Protein AF-A0A914FS09-F1 (afdb_monomer_lite)

Secondary structure (DSSP, 8-state):
-EE-TT--BEEEES-TTTEEEEESS--TTS-BSEEEEEE----SS-EEEEEEEEETTTTEEEEEEEEE----EEEEE-S-S---BTSPPEEEEEEEE-SS-PBPS--TT--EEEEEEESS-TTSEEEE-GGGSSS---HHHHHHHHTT---SEEEEEE-SSS-EEEEEEE--

Radius of gyration: 19.74 Å; chains: 1; bounding box: 45×34×55 Å

Structure (mmCIF, N/CA/C/O backbone):
data_AF-A0A914FS09-F1
#
_entry.id   AF-A0A914FS09-F1
#
loop_
_atom_site.group_PDB
_atom_site.id
_atom_site.type_symbol
_atom_site.label_atom_id
_atom_site.label_alt_id
_atom_site.label_comp_id
_atom_site.label_asym_id
_atom_site.label_entity_id
_atom_site.label_seq_id
_atom_site.pdbx_PDB_ins_code
_atom_site.Cartn_x
_atom_site.Cartn_y
_atom_site.Cartn_z
_atom_site.occupancy
_atom_site.B_iso_or_equiv
_atom_site.auth_seq_id
_atom_site.auth_comp_id
_atom_site.auth_asym_id
_atom_site.auth_atom_id
_atom_site.pdbx_PDB_model_num
ATOM 1 N N . MET A 1 1 ? 4.014 -2.882 -6.057 1.00 87.38 1 MET A N 1
ATOM 2 C CA . MET A 1 1 ? 5.140 -3.735 -6.500 1.00 87.38 1 MET A CA 1
ATOM 3 C C . MET A 1 1 ? 4.686 -4.512 -7.721 1.00 87.38 1 MET A C 1
ATOM 5 O O . MET A 1 1 ? 3.536 -4.931 -7.738 1.00 87.38 1 MET A O 1
ATOM 9 N N . LEU A 1 2 ? 5.553 -4.669 -8.716 1.00 91.38 2 LEU A N 1
ATOM 10 C CA . LEU A 1 2 ? 5.336 -5.508 -9.892 1.00 91.38 2 LEU A CA 1
ATOM 11 C C . LEU A 1 2 ? 6.311 -6.689 -9.846 1.00 91.38 2 LEU A C 1
ATOM 13 O O . LEU A 1 2 ? 7.433 -6.539 -9.362 1.00 91.38 2 LEU A O 1
ATOM 17 N N . GLU A 1 3 ? 5.874 -7.848 -10.329 1.00 93.25 3 GLU A N 1
ATOM 18 C CA . GLU A 1 3 ? 6.655 -9.086 -10.340 1.00 93.25 3 GLU A CA 1
ATOM 19 C C . GLU A 1 3 ? 6.365 -9.875 -11.617 1.00 93.25 3 GLU A C 1
ATOM 21 O O . GLU A 1 3 ? 5.206 -10.024 -12.012 1.00 93.25 3 GLU A O 1
ATOM 26 N N . VAL A 1 4 ? 7.418 -10.393 -12.245 1.00 91.88 4 VAL A N 1
ATOM 27 C CA . VAL A 1 4 ? 7.345 -11.286 -13.401 1.00 91.88 4 VAL A CA 1
ATOM 28 C C . VAL A 1 4 ? 8.101 -12.565 -13.067 1.00 91.88 4 VAL A C 1
ATOM 30 O O . VAL A 1 4 ? 9.292 -12.537 -12.777 1.00 91.88 4 VAL A O 1
ATOM 33 N N . LYS A 1 5 ? 7.421 -13.713 -13.115 1.00 87.25 5 LYS A N 1
ATOM 34 C CA . LYS A 1 5 ? 8.040 -14.993 -12.748 1.00 87.25 5 LYS A CA 1
ATOM 35 C C . LYS A 1 5 ? 9.083 -15.426 -13.780 1.00 87.25 5 LYS A C 1
ATOM 37 O O . LYS A 1 5 ? 8.762 -15.564 -14.957 1.00 87.25 5 LYS A O 1
ATOM 42 N N . GLY A 1 6 ? 10.288 -15.749 -13.308 1.00 74.31 6 GLY A N 1
ATOM 43 C CA . GLY A 1 6 ? 11.261 -16.547 -14.061 1.00 74.31 6 GLY A CA 1
ATOM 44 C C . GLY A 1 6 ? 12.027 -15.807 -15.159 1.00 74.31 6 GLY A C 1
ATOM 45 O O . GLY A 1 6 ? 12.362 -16.423 -16.168 1.00 74.31 6 GLY A O 1
ATOM 46 N N . GLY A 1 7 ? 12.329 -14.517 -14.987 1.00 81.50 7 GLY A N 1
ATOM 47 C CA . GLY A 1 7 ? 13.134 -13.784 -15.963 1.00 81.50 7 GLY A CA 1
ATOM 48 C C . GLY A 1 7 ? 13.838 -12.550 -15.408 1.00 81.50 7 GLY A C 1
ATOM 49 O O . GLY A 1 7 ? 13.538 -12.064 -14.325 1.00 81.50 7 GLY A O 1
ATOM 50 N N . CYS A 1 8 ? 14.784 -12.053 -16.193 1.00 90.62 8 CYS A N 1
ATOM 51 C CA . CYS A 1 8 ? 15.569 -10.851 -15.946 1.00 90.62 8 CYS A CA 1
ATOM 52 C C . CYS A 1 8 ? 14.999 -9.735 -16.830 1.00 90.62 8 CYS A C 1
ATOM 54 O O . CYS A 1 8 ? 15.068 -9.831 -18.057 1.00 90.62 8 CYS A O 1
ATOM 56 N N . PHE A 1 9 ? 14.377 -8.723 -16.218 1.00 95.44 9 PHE A N 1
ATOM 57 C CA . PHE A 1 9 ? 13.710 -7.638 -16.940 1.00 95.44 9 PHE A CA 1
ATOM 58 C C . PHE A 1 9 ? 14.304 -6.277 -16.590 1.00 95.44 9 PHE A C 1
ATOM 60 O O . PHE A 1 9 ? 14.562 -5.965 -15.425 1.00 95.44 9 PHE A O 1
ATOM 67 N N . THR A 1 10 ? 14.485 -5.441 -17.607 1.00 95.62 10 THR A N 1
ATOM 68 C CA . THR A 1 10 ? 14.718 -4.008 -17.441 1.00 95.62 10 THR A CA 1
ATOM 69 C C . THR A 1 10 ? 13.369 -3.307 -17.338 1.00 95.62 10 THR A C 1
ATOM 71 O O . THR A 1 10 ? 12.462 -3.560 -18.131 1.00 95.62 10 THR A O 1
ATOM 74 N N . TRP A 1 11 ? 13.233 -2.426 -16.350 1.00 97.00 11 TRP A N 1
ATOM 75 C CA . TRP A 1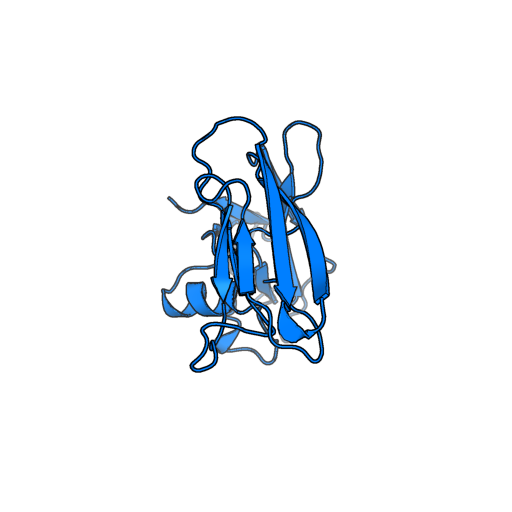 11 ? 11.973 -1.759 -16.040 1.00 97.00 11 TRP A CA 1
ATOM 76 C C . TRP A 1 11 ? 11.983 -0.310 -16.514 1.00 97.00 11 TRP A C 1
ATOM 78 O O . TRP A 1 11 ? 12.952 0.414 -16.287 1.00 97.00 11 TRP A O 1
ATOM 88 N N . ARG A 1 12 ? 10.892 0.135 -17.144 1.00 96.75 12 ARG A N 1
ATOM 89 C CA . ARG A 1 12 ? 10.782 1.495 -17.689 1.00 96.75 12 ARG A CA 1
ATOM 90 C C . ARG A 1 12 ? 9.376 2.058 -17.534 1.00 96.75 12 ARG A C 1
ATOM 92 O O . ARG A 1 12 ? 8.402 1.372 -17.807 1.00 96.75 12 ARG A O 1
ATOM 99 N N . SER A 1 13 ? 9.266 3.329 -17.156 1.00 97.94 13 SER A N 1
ATOM 100 C CA . SER A 1 13 ? 7.998 4.072 -17.143 1.00 97.94 13 SER A CA 1
ATOM 101 C C . SER A 1 13 ? 7.899 4.996 -18.357 1.00 97.94 13 SER A C 1
ATOM 103 O O . SER A 1 13 ? 8.900 5.589 -18.762 1.00 97.94 13 SER A O 1
ATOM 105 N N . THR A 1 14 ? 6.706 5.151 -18.937 1.00 98.25 14 THR A N 1
ATOM 106 C CA . THR A 1 14 ? 6.442 6.178 -19.966 1.00 98.25 14 THR A CA 1
ATOM 107 C C . THR A 1 14 ? 6.329 7.587 -19.395 1.00 98.25 14 THR A C 1
ATOM 109 O O . THR A 1 14 ? 6.549 8.554 -20.120 1.00 98.25 14 THR A O 1
ATOM 112 N N . ARG A 1 15 ? 6.004 7.710 -18.104 1.00 97.50 15 ARG A N 1
ATOM 113 C CA . ARG A 1 15 ? 5.884 8.976 -17.370 1.00 97.50 15 ARG A CA 1
ATOM 114 C C . ARG A 1 15 ? 6.589 8.864 -16.012 1.00 97.50 15 ARG A C 1
ATOM 116 O O . ARG A 1 15 ? 5.915 8.718 -14.991 1.00 97.50 15 ARG A O 1
ATOM 123 N N . PRO A 1 16 ? 7.937 8.898 -15.966 1.00 96.81 16 PRO A N 1
ATOM 124 C CA . PRO A 1 16 ? 8.701 8.792 -14.715 1.00 96.81 16 PRO A CA 1
ATOM 125 C C . PRO A 1 16 ? 8.410 9.907 -13.699 1.00 96.81 16 PRO A C 1
ATOM 127 O O . PRO A 1 16 ? 8.673 9.742 -12.508 1.00 96.81 16 PRO A O 1
ATOM 130 N N . ASP A 1 17 ? 7.882 11.035 -14.177 1.00 95.12 17 ASP A N 1
ATOM 131 C CA . ASP A 1 17 ? 7.415 12.170 -13.384 1.00 95.12 17 ASP A CA 1
ATOM 132 C C . ASP A 1 17 ? 6.090 11.886 -12.651 1.00 95.12 17 ASP A C 1
ATOM 134 O O . ASP A 1 17 ? 5.865 12.426 -11.572 1.00 95.12 17 ASP A O 1
ATOM 138 N N . VAL A 1 18 ? 5.244 11.004 -13.195 1.00 96.56 18 VAL A N 1
ATOM 139 C CA . VAL A 1 18 ? 3.967 10.585 -12.589 1.00 96.56 18 VAL A CA 1
ATOM 140 C C . VAL A 1 18 ? 4.143 9.300 -11.781 1.00 96.56 18 VAL A C 1
ATOM 142 O O . VAL A 1 18 ? 3.698 9.220 -10.637 1.00 96.56 18 VAL A O 1
ATOM 145 N N . VAL A 1 19 ? 4.808 8.298 -12.359 1.00 97.25 19 VAL A N 1
ATOM 146 C CA . VAL A 1 19 ? 5.097 7.003 -11.731 1.00 97.25 19 VAL A CA 1
ATOM 147 C C . VAL A 1 19 ? 6.540 6.629 -12.028 1.00 97.25 19 VAL A C 1
ATOM 149 O O . VAL A 1 19 ? 6.885 6.339 -13.176 1.00 97.25 19 VAL A O 1
ATOM 152 N N . SER A 1 20 ? 7.385 6.577 -11.000 1.00 96.94 20 SER A N 1
ATOM 153 C CA . SER A 1 20 ? 8.722 5.998 -11.146 1.00 96.94 20 SER A CA 1
ATOM 154 C C . SER A 1 20 ? 8.702 4.499 -10.910 1.00 96.94 20 SER A C 1
ATOM 156 O O . SER A 1 20 ? 7.884 4.002 -10.138 1.00 96.94 20 SER A O 1
ATOM 158 N N . VAL A 1 21 ? 9.645 3.799 -11.531 1.00 97.31 21 VAL A N 1
ATOM 159 C CA . VAL A 1 21 ? 9.854 2.363 -11.365 1.00 97.31 21 VAL A CA 1
ATOM 160 C C . VAL A 1 21 ? 11.324 2.093 -11.067 1.00 97.31 21 VAL A C 1
ATOM 162 O O . VAL A 1 21 ? 12.195 2.652 -11.729 1.00 97.31 21 VAL A O 1
ATOM 165 N N . GLU A 1 22 ? 11.590 1.263 -10.064 1.00 95.75 22 GLU A N 1
ATOM 166 C CA . GLU A 1 22 ? 12.937 0.893 -9.622 1.00 95.75 22 GLU A CA 1
ATOM 167 C C . GLU A 1 22 ? 13.018 -0.631 -9.420 1.00 95.75 22 GLU A C 1
ATOM 169 O O . GLU A 1 22 ? 12.153 -1.196 -8.740 1.00 95.75 22 GLU A O 1
ATOM 174 N N . PRO A 1 23 ? 14.017 -1.325 -9.998 1.00 95.44 23 PRO A N 1
ATOM 175 C CA . PRO A 1 23 ? 14.167 -2.767 -9.831 1.00 95.44 23 PRO A CA 1
ATOM 176 C C . PRO A 1 23 ? 14.530 -3.128 -8.383 1.00 95.44 23 PRO A C 1
ATOM 178 O O . PRO A 1 23 ? 15.312 -2.440 -7.726 1.00 95.44 23 PRO A O 1
ATOM 181 N N . ILE A 1 24 ? 13.992 -4.241 -7.883 1.00 94.12 24 ILE A N 1
ATOM 182 C CA . ILE A 1 24 ? 14.331 -4.774 -6.559 1.00 94.12 24 ILE A CA 1
ATOM 183 C C . ILE A 1 24 ? 15.487 -5.755 -6.709 1.00 94.12 24 ILE A C 1
ATOM 185 O O . ILE A 1 24 ? 15.348 -6.733 -7.434 1.00 94.12 24 ILE A O 1
ATOM 189 N N . GLN A 1 25 ? 16.580 -5.546 -5.971 1.00 91.50 25 GLN A N 1
ATOM 190 C CA . GLN A 1 25 ? 17.749 -6.440 -5.992 1.00 91.50 25 GLN A CA 1
ATOM 191 C C . GLN A 1 25 ? 18.222 -6.737 -7.429 1.00 91.50 25 GLN A C 1
ATOM 193 O O . GLN A 1 25 ? 18.239 -7.902 -7.828 1.00 91.50 25 GLN A O 1
ATOM 198 N N . PRO A 1 26 ? 18.540 -5.698 -8.225 1.00 92.19 26 PRO A N 1
ATOM 199 C CA . PRO A 1 26 ? 18.969 -5.910 -9.594 1.00 92.19 26 PRO A CA 1
ATOM 200 C C . PRO A 1 26 ? 20.253 -6.740 -9.644 1.00 92.19 26 PRO A C 1
ATOM 202 O O . PRO A 1 26 ? 21.107 -6.652 -8.756 1.00 92.19 26 PRO A O 1
ATOM 205 N N . ASP A 1 27 ? 20.385 -7.534 -10.697 1.00 89.88 27 ASP A N 1
ATOM 206 C CA . ASP A 1 27 ? 21.617 -8.246 -11.006 1.00 89.88 27 ASP A CA 1
ATOM 207 C C . ASP A 1 27 ? 22.728 -7.266 -11.473 1.00 89.88 27 ASP A C 1
ATOM 209 O O . ASP A 1 27 ? 22.487 -6.061 -11.611 1.00 89.88 27 ASP A O 1
ATOM 213 N N . PRO A 1 28 ? 23.959 -7.739 -11.753 1.00 89.00 28 PRO A N 1
ATOM 214 C CA . PRO A 1 28 ? 25.034 -6.877 -12.252 1.00 89.00 28 PRO A CA 1
ATOM 215 C C . PRO A 1 28 ? 24.733 -6.177 -13.588 1.00 89.00 28 PRO A C 1
ATOM 217 O O . PRO A 1 28 ? 25.398 -5.198 -13.918 1.00 89.00 28 PRO A O 1
ATOM 220 N N . THR A 1 29 ? 23.760 -6.669 -14.361 1.00 86.06 29 THR A N 1
ATOM 221 C CA . THR A 1 29 ? 23.313 -6.056 -15.622 1.00 86.06 29 THR A CA 1
ATOM 222 C C . THR A 1 29 ? 22.211 -5.011 -15.414 1.00 86.06 29 THR A C 1
ATOM 224 O O . THR A 1 29 ? 21.849 -4.300 -16.351 1.00 86.06 29 THR A O 1
ATOM 227 N N . GLY A 1 30 ? 21.716 -4.862 -14.181 1.00 86.94 30 GLY A N 1
ATOM 228 C CA . GLY A 1 30 ? 20.688 -3.899 -13.799 1.00 86.94 30 GLY A CA 1
ATOM 229 C C . GLY A 1 30 ? 19.255 -4.412 -13.960 1.00 86.94 30 GLY A C 1
ATOM 230 O O . GLY A 1 30 ? 18.314 -3.644 -13.746 1.00 86.94 30 GLY A O 1
ATOM 231 N N . CYS A 1 31 ? 19.058 -5.676 -14.335 1.00 91.06 31 CYS A N 1
ATOM 232 C CA . CYS A 1 31 ? 17.728 -6.249 -14.511 1.00 91.06 31 CYS A CA 1
ATOM 233 C C . CYS A 1 31 ? 17.210 -6.887 -13.216 1.00 91.06 31 CYS A C 1
ATOM 235 O O . CYS A 1 31 ? 17.978 -7.255 -12.329 1.00 91.06 31 CYS A O 1
ATOM 237 N N . SER A 1 32 ? 15.893 -7.050 -13.106 1.00 95.06 3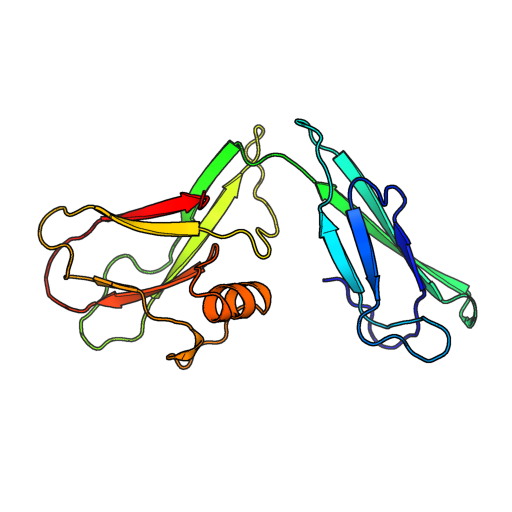2 SER A N 1
ATOM 238 C CA . SER A 1 32 ? 15.264 -7.761 -11.992 1.00 95.06 32 SER A CA 1
ATOM 239 C C . SER A 1 32 ? 13.943 -8.398 -12.411 1.00 95.06 32 SER A C 1
ATOM 241 O O . SER A 1 32 ? 13.271 -7.916 -13.323 1.00 95.06 32 SER A O 1
ATOM 243 N N . ASP A 1 33 ? 1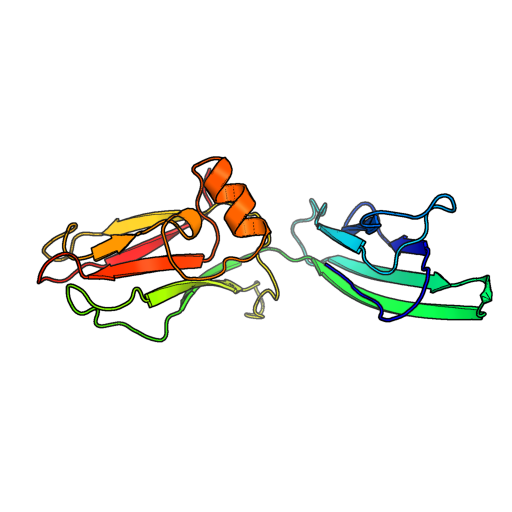3.552 -9.462 -11.715 1.00 94.38 33 ASP A N 1
ATOM 244 C CA . ASP A 1 33 ? 12.228 -10.077 -11.813 1.00 94.38 33 ASP A CA 1
ATOM 245 C C . ASP A 1 33 ? 11.137 -9.262 -11.095 1.00 94.38 33 ASP A C 1
ATOM 247 O O . ASP A 1 33 ? 9.941 -9.496 -11.283 1.00 94.38 33 ASP A O 1
ATOM 251 N N . ARG A 1 34 ? 11.535 -8.277 -10.283 1.00 94.94 34 ARG A N 1
ATOM 252 C CA . ARG A 1 34 ? 10.651 -7.468 -9.446 1.00 94.94 34 ARG A CA 1
ATOM 253 C C . ARG A 1 34 ? 11.008 -5.994 -9.524 1.00 94.94 34 ARG A C 1
ATOM 255 O O . ARG A 1 34 ? 12.174 -5.615 -9.596 1.00 94.94 34 ARG A O 1
ATOM 262 N N . ALA A 1 35 ? 9.997 -5.146 -9.403 1.00 95.38 35 ALA A N 1
ATOM 263 C CA . ALA A 1 35 ? 10.187 -3.708 -9.298 1.00 95.38 35 ALA A CA 1
ATOM 264 C C . ALA A 1 35 ? 9.203 -3.052 -8.328 1.00 95.38 35 ALA A C 1
ATOM 266 O O . ALA A 1 35 ? 8.049 -3.465 -8.163 1.00 95.38 35 ALA A O 1
ATOM 267 N N . ILE A 1 36 ? 9.663 -1.985 -7.687 1.00 94.19 36 ILE A N 1
ATOM 268 C CA . ILE A 1 36 ? 8.820 -1.069 -6.927 1.00 94.19 36 ILE A CA 1
ATOM 269 C C . ILE A 1 36 ? 8.387 0.039 -7.874 1.00 94.19 36 ILE A C 1
ATOM 271 O O . ILE A 1 36 ? 9.203 0.609 -8.592 1.00 94.19 36 ILE A O 1
ATOM 275 N N . ILE A 1 37 ? 7.092 0.339 -7.856 1.00 94.94 37 ILE A N 1
ATOM 276 C CA . ILE A 1 37 ? 6.551 1.536 -8.487 1.00 94.94 37 ILE A CA 1
ATOM 277 C C . ILE A 1 37 ? 6.152 2.520 -7.397 1.00 94.94 37 ILE A C 1
ATOM 279 O O . ILE A 1 37 ? 5.612 2.115 -6.365 1.00 94.94 37 ILE A O 1
ATOM 283 N N . THR A 1 38 ? 6.409 3.797 -7.643 1.00 94.88 38 THR A N 1
ATOM 284 C CA . THR A 1 38 ? 6.147 4.875 -6.691 1.00 94.88 38 THR A CA 1
ATOM 285 C C . THR A 1 38 ? 5.426 6.000 -7.412 1.00 94.88 38 THR A C 1
ATOM 287 O O . THR A 1 38 ? 5.916 6.502 -8.425 1.00 94.88 38 THR A O 1
ATOM 290 N N . SER A 1 39 ? 4.268 6.396 -6.883 1.00 94.06 39 SER A N 1
ATOM 291 C CA . SER A 1 39 ? 3.559 7.588 -7.348 1.00 94.06 39 SER A CA 1
ATOM 292 C C . SER A 1 39 ? 4.373 8.842 -7.019 1.00 94.06 39 SER A C 1
ATOM 294 O O . SER A 1 39 ? 4.835 9.012 -5.890 1.00 94.06 39 SER A O 1
ATOM 296 N N . LYS A 1 40 ? 4.561 9.704 -8.018 1.00 94.62 40 LYS A N 1
ATOM 297 C CA . LYS A 1 40 ? 5.253 11.002 -7.940 1.00 94.62 40 LYS A CA 1
ATOM 298 C C . LYS A 1 40 ? 4.396 12.160 -8.457 1.00 94.62 40 LYS A C 1
ATOM 300 O O . LYS A 1 40 ? 4.856 13.303 -8.450 1.00 94.62 40 LYS A O 1
ATOM 305 N N . SER A 1 41 ? 3.166 11.870 -8.889 1.00 92.12 41 SER A N 1
ATOM 306 C CA . SER A 1 41 ? 2.252 12.865 -9.441 1.00 92.12 41 SER A CA 1
ATOM 307 C C . SER A 1 41 ? 2.027 14.015 -8.462 1.00 92.12 41 SER A C 1
ATOM 309 O O . SER A 1 41 ? 1.755 13.802 -7.282 1.00 92.12 41 SER A O 1
ATOM 311 N N . LYS A 1 42 ? 2.116 15.238 -8.983 1.00 91.00 42 LYS A N 1
ATOM 312 C CA . LYS A 1 42 ? 1.725 16.478 -8.295 1.00 91.00 42 LYS A CA 1
ATOM 313 C C . LYS A 1 42 ? 0.497 17.125 -8.937 1.00 91.00 42 LYS A C 1
ATOM 315 O O . LYS A 1 42 ? 0.163 18.258 -8.611 1.00 91.00 42 LYS A O 1
ATOM 320 N N . TYR A 1 43 ? -0.115 16.442 -9.900 1.00 91.81 43 TYR A N 1
ATOM 321 C CA . TYR A 1 43 ? -1.291 16.929 -10.603 1.00 91.81 43 TYR A CA 1
ATOM 322 C C . TYR A 1 43 ? -2.538 16.715 -9.740 1.00 91.81 43 TYR A C 1
ATOM 324 O O . TYR A 1 43 ? -2.640 15.714 -9.033 1.00 91.81 43 TYR A O 1
ATOM 332 N N . GLU A 1 44 ? -3.489 17.644 -9.818 1.00 92.44 44 GLU A N 1
ATOM 333 C CA . GLU A 1 44 ? -4.767 17.574 -9.089 1.00 92.44 44 GLU A CA 1
ATOM 334 C C . GLU A 1 44 ? -5.830 16.720 -9.805 1.00 92.44 44 GLU A C 1
ATOM 336 O O . GLU A 1 44 ? -6.960 16.600 -9.335 1.00 92.44 44 GLU A O 1
ATOM 341 N N . GLU A 1 45 ? -5.459 16.119 -10.933 1.00 93.12 45 GLU A N 1
ATOM 342 C CA . GLU A 1 45 ? -6.320 15.317 -11.797 1.00 93.12 45 GLU A CA 1
ATOM 343 C C . GLU A 1 45 ? -5.652 13.981 -12.125 1.00 93.12 45 GLU A C 1
ATOM 345 O O . GLU A 1 45 ? -4.418 13.875 -12.118 1.00 93.12 45 GLU A O 1
ATOM 350 N N . GLU A 1 46 ? -6.475 12.993 -12.475 1.00 95.81 46 GLU A N 1
ATOM 351 C CA . GLU A 1 46 ? -6.046 11.651 -12.866 1.00 95.81 46 GLU A CA 1
ATOM 352 C C . GLU A 1 46 ? -4.952 11.686 -13.944 1.00 95.81 46 GLU A C 1
ATOM 354 O O . GLU A 1 46 ? -5.065 12.366 -14.967 1.00 95.81 46 GLU A O 1
ATOM 359 N N . GLN A 1 47 ? -3.883 10.924 -13.719 1.00 97.44 47 GLN A N 1
ATOM 360 C CA . GLN A 1 47 ? -2.790 10.727 -14.659 1.00 97.44 47 GLN A CA 1
ATOM 361 C C . GLN A 1 47 ? -2.612 9.246 -14.975 1.00 97.44 47 GLN A C 1
ATOM 363 O O . GLN A 1 47 ? -2.708 8.387 -14.099 1.00 97.44 47 GLN A O 1
ATOM 368 N N . ASN A 1 48 ? -2.245 8.957 -16.221 1.00 97.38 48 ASN A N 1
ATOM 369 C CA . ASN A 1 48 ? -2.011 7.601 -16.697 1.00 97.38 48 ASN A CA 1
ATOM 370 C C . ASN A 1 48 ? -0.556 7.422 -17.144 1.00 97.38 48 ASN A C 1
ATOM 372 O O . ASN A 1 48 ? 0.026 8.272 -17.822 1.00 97.38 48 ASN A O 1
ATOM 376 N N . ALA A 1 49 ? 0.030 6.290 -16.770 1.00 97.81 49 ALA A N 1
ATOM 377 C CA . ALA A 1 49 ? 1.366 5.869 -17.160 1.00 97.81 49 ALA A CA 1
ATOM 378 C C . ALA A 1 49 ? 1.351 4.389 -17.556 1.00 97.81 49 ALA A C 1
ATOM 380 O O . ALA A 1 49 ? 0.483 3.623 -17.144 1.00 97.81 49 ALA A O 1
ATOM 381 N N . VAL A 1 50 ? 2.336 3.972 -18.344 1.00 98.19 50 VAL A N 1
ATOM 382 C CA . VAL A 1 50 ? 2.551 2.562 -18.678 1.00 98.19 50 VAL A CA 1
ATOM 383 C C . VAL A 1 50 ? 3.935 2.171 -18.191 1.00 98.19 50 VAL A C 1
ATOM 385 O O . VAL A 1 50 ? 4.922 2.850 -18.487 1.00 98.19 50 VAL A O 1
ATOM 388 N N . ILE A 1 51 ? 3.998 1.078 -17.438 1.00 98.19 51 ILE A N 1
ATOM 389 C CA . ILE A 1 51 ? 5.245 0.461 -16.999 1.00 98.19 51 ILE A CA 1
ATOM 390 C C . ILE A 1 51 ? 5.544 -0.720 -17.910 1.00 98.19 51 ILE A C 1
ATOM 392 O O . ILE A 1 51 ? 4.691 -1.582 -18.108 1.00 98.19 51 ILE A O 1
ATOM 396 N N . PHE A 1 52 ? 6.757 -0.755 -18.445 1.00 97.44 52 PHE A N 1
ATOM 397 C CA . PHE A 1 52 ? 7.285 -1.831 -19.267 1.00 97.44 52 PHE A CA 1
ATOM 398 C C . PHE A 1 52 ? 8.278 -2.679 -18.476 1.00 97.44 52 PHE A C 1
ATOM 400 O O . PHE A 1 52 ? 9.076 -2.143 -17.702 1.00 97.44 52 PHE A O 1
ATOM 407 N N . ALA A 1 53 ? 8.233 -3.988 -18.714 1.00 97.00 53 ALA A N 1
ATOM 408 C CA . ALA A 1 53 ? 9.242 -4.953 -18.299 1.00 97.00 53 ALA A CA 1
ATOM 409 C C . ALA A 1 53 ? 9.783 -5.644 -19.556 1.00 97.00 53 ALA A C 1
ATOM 411 O O . ALA A 1 53 ? 9.054 -6.364 -20.241 1.00 97.00 53 ALA A O 1
ATOM 412 N N . GLU A 1 54 ? 11.051 -5.397 -19.874 1.00 95.56 54 GLU A N 1
ATOM 413 C CA . GLU A 1 54 ? 11.663 -5.785 -21.146 1.00 95.56 54 GLU A CA 1
ATOM 414 C C . GLU A 1 54 ? 12.817 -6.760 -20.899 1.00 95.56 54 GLU A C 1
ATOM 416 O O . GLU A 1 54 ? 13.756 -6.461 -20.163 1.00 95.56 54 GLU A O 1
ATOM 421 N N . ASN A 1 55 ? 12.745 -7.940 -21.512 1.00 93.56 55 ASN A N 1
ATOM 422 C CA . ASN A 1 55 ? 13.840 -8.898 -21.573 1.00 93.56 55 ASN A CA 1
ATOM 423 C C . ASN A 1 55 ? 14.333 -8.959 -23.021 1.00 93.56 55 ASN A C 1
ATOM 425 O O . ASN A 1 55 ? 13.794 -9.693 -23.855 1.00 93.56 55 ASN A O 1
ATOM 429 N N . PHE A 1 56 ? 15.366 -8.168 -23.310 1.00 87.50 56 PHE A N 1
ATOM 430 C CA . PHE A 1 56 ? 15.931 -8.043 -24.653 1.00 87.50 56 PHE A CA 1
ATOM 431 C C . PHE A 1 56 ? 16.551 -9.347 -25.167 1.00 87.50 56 PHE A C 1
ATOM 433 O O . PHE A 1 56 ? 16.467 -9.621 -26.360 1.00 87.50 56 PHE A O 1
ATOM 440 N N . ALA A 1 57 ? 17.121 -10.177 -24.285 1.00 88.06 57 ALA A N 1
ATOM 441 C CA . ALA A 1 57 ? 17.726 -11.452 -24.674 1.00 88.06 57 ALA A CA 1
ATOM 442 C C . ALA A 1 57 ? 16.678 -12.469 -25.155 1.00 88.06 57 ALA A C 1
ATOM 444 O O . ALA A 1 57 ? 16.935 -13.231 -26.084 1.00 88.06 57 ALA A O 1
ATOM 445 N N . ALA A 1 58 ? 15.490 -12.461 -24.545 1.00 89.31 58 ALA A N 1
ATOM 446 C CA . ALA A 1 58 ? 14.374 -13.324 -24.925 1.00 89.31 58 ALA A CA 1
ATOM 447 C C . ALA A 1 58 ? 13.427 -12.691 -25.964 1.00 89.31 58 ALA A C 1
ATOM 449 O O . ALA A 1 58 ? 12.504 -13.359 -26.426 1.00 89.31 58 ALA A O 1
ATOM 450 N N . GLY A 1 59 ? 13.607 -11.409 -26.304 1.00 91.38 59 GLY A N 1
ATOM 451 C CA . GLY A 1 59 ? 12.679 -10.662 -27.159 1.00 91.38 59 GLY A CA 1
ATOM 452 C C . GLY A 1 59 ? 11.289 -10.463 -26.537 1.00 91.38 59 GLY A C 1
ATOM 453 O O . GLY A 1 59 ? 10.308 -10.317 -27.262 1.00 91.38 59 GLY A O 1
ATOM 454 N N . VAL A 1 60 ? 11.184 -10.484 -25.203 1.00 93.38 60 VAL A N 1
ATOM 455 C CA . VAL A 1 60 ? 9.911 -10.369 -24.472 1.00 93.38 60 VAL A CA 1
ATOM 456 C C . VAL A 1 60 ? 9.726 -8.943 -23.960 1.00 93.38 60 VAL A C 1
ATOM 458 O O . VAL A 1 60 ? 10.617 -8.393 -23.316 1.00 93.38 60 VAL A O 1
ATOM 461 N N . SER A 1 61 ? 8.544 -8.366 -24.184 1.00 94.75 61 SER A N 1
ATOM 462 C CA . SER A 1 61 ? 8.133 -7.078 -23.618 1.00 94.75 61 SER A CA 1
ATOM 463 C C . SER A 1 61 ? 6.736 -7.205 -23.015 1.00 94.75 61 SER A C 1
ATOM 465 O O . SER A 1 61 ? 5.789 -7.608 -23.691 1.00 94.75 61 SER A O 1
ATOM 467 N N . LEU A 1 62 ? 6.620 -6.900 -21.726 1.00 95.69 62 LEU A N 1
ATOM 468 C CA . LEU A 1 62 ? 5.364 -6.873 -20.981 1.00 95.69 62 LEU A CA 1
ATOM 469 C C . LEU A 1 62 ? 5.030 -5.429 -20.615 1.00 95.69 62 LEU A C 1
ATOM 471 O O . LEU A 1 62 ? 5.930 -4.614 -20.413 1.00 95.69 62 LEU A O 1
ATOM 475 N N . SER A 1 63 ? 3.739 -5.120 -20.490 1.00 96.19 63 SER A N 1
ATOM 476 C CA . SER A 1 63 ? 3.284 -3.790 -20.085 1.00 96.19 63 SER A CA 1
ATOM 477 C C . SER A 1 63 ? 2.170 -3.852 -19.043 1.00 96.19 63 SER A C 1
ATOM 479 O O . SER A 1 63 ? 1.377 -4.792 -19.011 1.00 96.19 63 SER A O 1
ATOM 481 N N . CYS A 1 64 ? 2.130 -2.844 -18.176 1.00 95.81 64 CYS A N 1
ATOM 482 C CA . CYS A 1 64 ? 1.117 -2.663 -17.146 1.00 95.81 64 CYS A CA 1
ATOM 483 C C . CYS A 1 64 ? 0.697 -1.190 -17.110 1.00 95.81 64 CYS A C 1
ATOM 485 O O . CYS A 1 64 ? 1.544 -0.305 -16.967 1.00 95.81 64 CYS A O 1
ATOM 487 N N . GLY A 1 65 ? -0.601 -0.927 -17.263 1.00 97.12 65 GLY A N 1
ATOM 488 C CA . GLY A 1 65 ? -1.164 0.407 -17.075 1.00 97.12 65 GLY A CA 1
ATOM 489 C C . GLY A 1 65 ? -1.224 0.763 -15.592 1.00 97.12 65 GLY A C 1
ATOM 490 O O . GLY A 1 65 ? -1.614 -0.063 -14.768 1.00 97.12 65 GLY A O 1
ATOM 491 N N . VAL A 1 66 ? -0.831 1.988 -15.258 1.00 96.94 66 VAL A N 1
ATOM 492 C CA . VAL A 1 66 ? -0.900 2.536 -13.905 1.00 96.94 66 VAL A CA 1
ATOM 493 C C . VAL A 1 66 ? -1.623 3.872 -13.961 1.00 96.94 66 VAL A C 1
ATOM 495 O O . VAL A 1 66 ? -1.185 4.793 -14.650 1.00 96.94 66 VAL A O 1
ATOM 498 N N . THR A 1 67 ? -2.695 3.970 -13.188 1.00 96.94 67 THR A N 1
ATOM 499 C CA . THR A 1 67 ? -3.468 5.196 -12.999 1.00 96.94 67 THR A CA 1
ATOM 500 C C . THR A 1 67 ? -3.141 5.773 -11.627 1.00 96.94 67 THR A C 1
ATOM 502 O O . THR A 1 67 ? -3.150 5.056 -10.623 1.00 96.94 67 THR A O 1
ATOM 505 N N . VAL A 1 68 ? -2.801 7.059 -11.586 1.00 96.50 68 VAL A N 1
ATOM 506 C CA . VAL A 1 68 ? -2.561 7.822 -10.359 1.00 96.50 68 VAL A CA 1
ATOM 507 C C . VAL A 1 68 ? -3.624 8.897 -10.265 1.00 96.50 68 VAL A C 1
ATOM 509 O O . VAL A 1 68 ? -3.742 9.717 -11.170 1.00 96.50 68 VAL A O 1
ATOM 512 N N . ASP A 1 69 ? -4.354 8.916 -9.159 1.00 96.56 69 ASP A N 1
ATOM 513 C CA . ASP A 1 69 ? -5.508 9.792 -8.987 1.00 96.56 69 ASP A CA 1
ATOM 514 C C . ASP A 1 69 ? -5.546 10.407 -7.578 1.00 96.56 69 ASP A C 1
ATOM 516 O O . ASP A 1 69 ? -4.750 10.060 -6.698 1.00 96.56 69 ASP A O 1
ATOM 520 N N . VAL A 1 70 ? -6.472 11.339 -7.367 1.00 95.12 70 VAL A N 1
ATOM 521 C CA . VAL A 1 70 ? -6.658 12.099 -6.137 1.00 95.12 70 VAL A CA 1
ATOM 522 C C . VAL A 1 70 ? -7.738 11.462 -5.273 1.00 95.12 70 VAL A C 1
ATOM 524 O O . VAL A 1 70 ? -8.893 11.313 -5.673 1.00 95.12 70 VAL A O 1
ATOM 527 N N . VAL A 1 7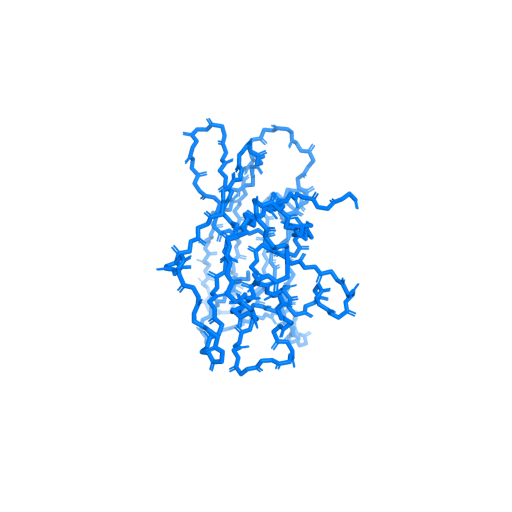1 ? -7.384 11.150 -4.026 1.00 96.06 71 VAL A N 1
ATOM 528 C CA . VAL A 1 71 ? -8.356 10.662 -3.046 1.00 96.06 71 VAL A CA 1
ATOM 529 C C . VAL A 1 71 ? -9.355 11.770 -2.715 1.00 96.06 71 VAL A C 1
ATOM 531 O O . VAL A 1 71 ? -8.976 12.838 -2.237 1.00 96.06 71 VAL A O 1
ATOM 534 N N . LYS A 1 72 ? -10.647 11.503 -2.924 1.00 96.62 72 LYS A N 1
ATOM 535 C CA . LYS A 1 72 ? -11.743 12.412 -2.546 1.00 96.62 72 LYS A CA 1
ATOM 536 C C . LYS A 1 72 ? -12.493 11.956 -1.308 1.00 96.62 72 LYS A C 1
ATOM 538 O O . LYS A 1 72 ? -13.008 12.788 -0.565 1.00 96.62 72 LYS A O 1
ATOM 543 N N . ARG A 1 73 ? -12.556 10.647 -1.065 1.00 97.12 73 ARG A N 1
ATOM 544 C CA . ARG A 1 73 ? -13.245 10.077 0.095 1.00 97.12 73 ARG A CA 1
ATOM 545 C C . ARG A 1 73 ? -12.480 8.885 0.641 1.00 97.12 73 ARG A C 1
ATOM 547 O O . ARG A 1 73 ? -11.957 8.081 -0.123 1.00 97.12 73 ARG A O 1
ATOM 554 N N . ILE A 1 74 ? -12.494 8.736 1.960 1.00 98.00 74 ILE A N 1
ATOM 555 C CA . ILE A 1 74 ? -12.050 7.524 2.649 1.00 98.00 74 ILE A CA 1
ATOM 556 C C . ILE A 1 74 ? -13.203 6.910 3.447 1.00 98.00 74 ILE A C 1
ATOM 558 O O . ILE A 1 74 ? -14.143 7.608 3.832 1.00 98.00 74 ILE A O 1
ATOM 562 N N . ALA A 1 75 ? -13.154 5.603 3.681 1.00 97.44 75 ALA A N 1
ATOM 563 C CA . ALA A 1 75 ? -14.077 4.893 4.560 1.00 97.44 75 ALA A CA 1
ATOM 564 C C . ALA A 1 75 ? -13.362 3.753 5.282 1.00 97.44 75 ALA A C 1
ATOM 566 O O . ALA A 1 75 ? -12.463 3.138 4.719 1.00 97.44 75 ALA A O 1
ATOM 567 N N . ILE A 1 76 ? -13.783 3.460 6.514 1.00 97.31 76 ILE A N 1
ATOM 568 C CA . ILE A 1 76 ? -13.308 2.284 7.245 1.00 97.31 76 ILE A CA 1
ATOM 569 C C . ILE A 1 76 ? -14.226 1.103 6.925 1.00 97.31 76 ILE A C 1
ATOM 571 O O . ILE A 1 76 ? -15.432 1.158 7.170 1.00 97.31 76 ILE A O 1
ATOM 575 N N . THR A 1 77 ? -13.629 0.022 6.443 1.00 96.94 77 THR A N 1
ATOM 576 C CA . THR A 1 77 ? -14.266 -1.258 6.149 1.00 96.94 77 THR A CA 1
ATOM 577 C C . THR A 1 77 ? -13.702 -2.329 7.086 1.00 96.94 77 THR A C 1
ATOM 579 O O . THR A 1 77 ? -12.510 -2.356 7.403 1.00 96.94 77 THR A O 1
ATOM 582 N N . THR A 1 78 ? -14.574 -3.211 7.572 1.00 95.00 78 THR A N 1
ATOM 583 C CA . THR A 1 78 ? -14.216 -4.344 8.435 1.00 95.00 78 THR A CA 1
ATOM 584 C C . THR A 1 78 ? -15.240 -5.465 8.301 1.00 95.00 78 THR A C 1
ATOM 586 O O . THR A 1 78 ? -16.396 -5.223 7.948 1.00 95.00 78 THR A O 1
ATOM 589 N N . THR A 1 79 ? -14.832 -6.688 8.628 1.00 94.00 79 THR A N 1
ATOM 590 C CA . THR A 1 79 ? -15.720 -7.851 8.748 1.00 94.00 79 THR A CA 1
ATOM 591 C C . THR A 1 79 ? -16.329 -7.990 10.143 1.00 94.00 79 THR A C 1
ATOM 593 O O . THR A 1 79 ? -17.302 -8.722 10.306 1.00 94.00 79 THR A O 1
ATOM 596 N N . THR A 1 80 ? -15.781 -7.304 11.152 1.00 92.94 80 THR A N 1
ATOM 597 C CA . THR A 1 80 ? -16.095 -7.570 12.562 1.00 92.94 80 THR A CA 1
ATOM 598 C C . THR A 1 80 ? -16.377 -6.271 13.311 1.00 92.94 80 THR A C 1
ATOM 600 O O . THR A 1 80 ? -15.472 -5.490 13.585 1.00 92.94 80 THR A O 1
ATOM 603 N N . LYS A 1 81 ? -17.647 -6.043 13.671 1.00 90.44 81 LYS A N 1
ATOM 604 C CA . LYS A 1 81 ? -18.082 -4.858 14.441 1.00 90.44 81 LYS A CA 1
ATOM 605 C C . LYS A 1 81 ? -18.189 -5.095 15.949 1.00 90.44 81 LYS A C 1
ATOM 607 O O . LYS A 1 81 ? -18.196 -4.135 16.708 1.00 90.44 81 LYS A O 1
ATOM 612 N N . ILE A 1 82 ? -18.296 -6.354 16.372 1.00 92.62 82 ILE A N 1
ATOM 613 C CA . ILE A 1 82 ? -18.373 -6.750 17.782 1.00 92.62 82 ILE A CA 1
ATOM 614 C C . ILE A 1 82 ? -17.066 -7.454 18.123 1.00 92.62 82 ILE A C 1
ATOM 616 O O . ILE A 1 82 ? -16.756 -8.491 17.541 1.00 92.62 82 ILE A O 1
ATOM 620 N N . LEU A 1 83 ? -16.304 -6.874 19.045 1.00 93.81 83 LEU A N 1
ATOM 621 C CA . LEU A 1 83 ? -15.036 -7.424 19.509 1.00 93.81 83 LEU A CA 1
ATOM 622 C C . LEU A 1 83 ? -15.243 -8.020 20.897 1.00 93.81 83 LEU A C 1
ATOM 624 O O . LEU A 1 83 ? -15.706 -7.333 21.806 1.00 93.81 83 LEU A O 1
ATOM 628 N N . PHE A 1 84 ? -14.910 -9.296 21.051 1.00 93.31 84 PHE A N 1
ATOM 629 C CA . PHE A 1 84 ? -14.931 -9.954 22.352 1.00 93.31 84 PHE A CA 1
ATOM 630 C C . PHE A 1 84 ? -13.614 -9.693 23.084 1.00 93.31 84 PHE A C 1
ATOM 632 O O . PHE A 1 84 ? -12.550 -9.650 22.464 1.00 93.31 84 PHE A O 1
ATOM 639 N N . VAL A 1 85 ? -13.698 -9.518 24.402 1.00 92.12 85 VAL A N 1
ATOM 640 C CA . VAL A 1 85 ? -12.515 -9.415 25.263 1.00 92.12 85 VAL A CA 1
ATOM 641 C C . VAL A 1 85 ? -11.744 -10.735 25.200 1.00 92.12 85 VAL A C 1
ATOM 643 O O . VAL A 1 85 ? -12.358 -11.801 25.148 1.00 92.12 85 VAL A O 1
ATOM 646 N N . ASP A 1 86 ? -10.415 -10.648 25.139 1.00 88.00 86 ASP A N 1
ATOM 647 C CA . ASP A 1 86 ? -9.480 -11.779 25.011 1.00 88.00 86 ASP A CA 1
ATOM 648 C C . ASP A 1 86 ? -9.623 -12.621 23.726 1.00 88.00 86 ASP A C 1
ATOM 650 O O . ASP A 1 86 ? -8.993 -13.673 23.583 1.00 88.00 86 ASP A O 1
ATOM 654 N N . ALA A 1 87 ? -10.417 -12.160 22.755 1.00 92.56 87 ALA A N 1
ATOM 655 C CA . ALA A 1 87 ? -10.482 -12.765 21.433 1.00 92.56 87 ALA A CA 1
ATOM 656 C C . ALA A 1 87 ? -9.390 -12.223 20.502 1.00 92.56 87 ALA A C 1
ATOM 658 O O . ALA A 1 87 ? -8.736 -11.213 20.759 1.00 92.56 87 ALA A O 1
ATOM 659 N N . ALA A 1 88 ? -9.218 -12.909 19.375 1.00 92.94 88 ALA A N 1
ATOM 660 C CA . ALA A 1 88 ? -8.331 -12.462 18.316 1.00 92.94 88 ALA A CA 1
ATOM 661 C C . ALA A 1 88 ? -8.705 -11.048 17.810 1.00 92.94 88 ALA A C 1
ATOM 663 O O . ALA A 1 88 ? -9.895 -10.739 17.678 1.00 92.94 88 ALA A O 1
ATOM 664 N N . PRO A 1 89 ? -7.712 -10.202 17.484 1.00 95.31 89 PRO A N 1
ATOM 665 C CA . PRO A 1 89 ? -7.951 -8.867 16.953 1.00 95.31 89 PRO A CA 1
ATOM 666 C C . PRO A 1 89 ? -8.626 -8.923 15.577 1.00 95.31 89 PRO A C 1
ATOM 668 O O . PRO A 1 89 ? -8.389 -9.830 14.776 1.00 95.31 89 PRO A O 1
ATOM 671 N N . ALA A 1 90 ? -9.426 -7.905 15.273 1.00 95.25 90 ALA A N 1
ATOM 672 C CA . ALA A 1 90 ? -10.016 -7.692 13.960 1.00 95.25 90 ALA A CA 1
ATOM 673 C C . ALA A 1 90 ? -9.224 -6.659 13.154 1.00 95.25 90 ALA A C 1
ATOM 675 O O . ALA A 1 90 ? -8.694 -5.692 13.702 1.00 95.25 90 ALA A O 1
ATOM 676 N N . GLN A 1 91 ? -9.197 -6.829 11.834 1.00 95.81 91 GLN A N 1
ATOM 677 C CA . GLN A 1 91 ? -8.642 -5.829 10.930 1.00 95.81 91 GLN A CA 1
ATOM 678 C C . GLN A 1 91 ? -9.654 -4.711 10.671 1.00 95.81 91 GLN A C 1
ATOM 680 O O . GLN A 1 91 ? -10.821 -4.957 10.351 1.00 95.81 91 GLN A O 1
ATOM 685 N N . MET A 1 92 ? -9.174 -3.476 10.771 1.00 96.69 92 MET A N 1
ATOM 686 C CA . MET A 1 92 ? -9.879 -2.273 10.343 1.00 96.69 92 MET A CA 1
ATOM 687 C C . MET A 1 92 ? -9.091 -1.676 9.185 1.00 96.69 92 MET A C 1
ATOM 689 O O . MET A 1 92 ? -7.896 -1.415 9.329 1.00 96.69 92 MET A O 1
ATOM 693 N N . ILE A 1 93 ? -9.738 -1.504 8.032 1.00 97.31 93 ILE A N 1
ATOM 694 C CA . ILE A 1 93 ? -9.077 -1.128 6.778 1.00 97.31 93 ILE A CA 1
ATOM 695 C C . ILE A 1 93 ? -9.693 0.166 6.264 1.00 97.31 93 ILE A C 1
ATOM 697 O O . ILE A 1 93 ? -10.902 0.252 6.092 1.00 97.31 93 ILE A O 1
ATOM 701 N N . VAL A 1 94 ? -8.869 1.163 5.983 1.00 98.12 94 VAL A N 1
ATOM 702 C CA . VAL A 1 94 ? -9.248 2.345 5.222 1.00 98.12 94 VAL A CA 1
ATOM 703 C C . VAL A 1 94 ? -9.216 2.004 3.740 1.00 98.12 94 VAL A C 1
ATOM 705 O O . VAL A 1 94 ? -8.195 1.592 3.192 1.00 98.12 94 VAL A O 1
ATOM 708 N N . GLU A 1 95 ? -10.345 2.220 3.087 1.00 97.94 95 GLU A N 1
ATOM 709 C CA . GLU A 1 95 ? -10.472 2.246 1.639 1.00 97.94 95 GLU A CA 1
ATOM 710 C C . GLU A 1 95 ? -10.604 3.695 1.184 1.00 97.94 95 GLU A C 1
ATOM 712 O O . GLU A 1 95 ? -11.278 4.498 1.832 1.00 97.94 95 GLU A O 1
ATOM 717 N N . ALA A 1 96 ? -9.975 4.025 0.062 1.00 98.12 96 ALA A N 1
ATOM 718 C CA . ALA A 1 96 ? -10.050 5.343 -0.546 1.00 98.12 96 ALA A CA 1
ATOM 719 C C . ALA A 1 96 ? -10.733 5.279 -1.906 1.00 98.12 96 ALA A C 1
ATOM 721 O O . ALA A 1 96 ? -10.660 4.259 -2.595 1.00 98.12 96 ALA A O 1
ATOM 722 N N . TYR A 1 97 ? -11.362 6.390 -2.275 1.00 98.19 97 TYR A N 1
ATOM 723 C CA . TYR A 1 97 ? -12.176 6.532 -3.471 1.00 98.19 97 TYR A CA 1
ATOM 724 C C . TYR A 1 97 ? -11.897 7.871 -4.166 1.00 98.19 97 TYR A C 1
ATOM 726 O O . TYR A 1 97 ? -11.682 8.883 -3.482 1.00 98.19 97 TYR A O 1
ATOM 734 N N . ASN A 1 98 ? -11.887 7.877 -5.501 1.00 96.88 98 ASN A N 1
ATOM 735 C CA . ASN A 1 98 ? -11.736 9.092 -6.312 1.00 96.88 98 ASN A CA 1
ATOM 736 C C . ASN A 1 98 ? -13.075 9.847 -6.468 1.00 96.88 98 ASN A C 1
ATOM 738 O O . ASN A 1 98 ? -14.039 9.562 -5.748 1.00 96.88 98 ASN A O 1
ATOM 742 N N . LYS A 1 99 ? -13.131 10.858 -7.349 1.00 96.69 99 LYS A N 1
ATOM 743 C CA . LYS A 1 99 ? -14.338 11.687 -7.550 1.00 96.69 99 LYS A CA 1
ATOM 744 C C . LYS A 1 99 ? -15.475 10.910 -8.232 1.00 96.69 99 LYS A C 1
ATOM 746 O O . LYS A 1 99 ? -16.637 11.197 -7.958 1.00 96.69 99 LYS A O 1
ATOM 751 N N . GLU A 1 100 ? -15.147 9.918 -9.052 1.00 96.56 100 GLU A N 1
ATOM 752 C CA . GLU A 1 100 ? -16.074 9.010 -9.737 1.00 96.56 100 GLU A CA 1
ATOM 753 C C . GLU A 1 100 ? -16.618 7.917 -8.805 1.00 96.56 100 GLU A C 1
ATOM 755 O O . GLU A 1 100 ? -17.667 7.332 -9.073 1.00 96.56 100 GLU A O 1
ATOM 760 N N . GLY A 1 101 ? -15.942 7.675 -7.680 1.00 96.69 101 GLY A N 1
ATOM 761 C CA . GLY A 1 101 ? -16.290 6.628 -6.724 1.00 96.69 101 GLY A CA 1
ATOM 762 C C . GLY A 1 101 ? -15.535 5.315 -6.937 1.00 96.69 101 GLY A C 1
ATOM 763 O O . GLY A 1 101 ? -15.860 4.331 -6.271 1.00 96.69 101 GLY A O 1
ATOM 764 N N . ASP A 1 102 ? -14.514 5.297 -7.792 1.00 97.19 102 ASP A N 1
ATOM 765 C CA . ASP A 1 102 ? -13.637 4.148 -7.985 1.00 97.19 102 ASP A CA 1
ATOM 766 C C . ASP A 1 102 ? -12.699 3.970 -6.796 1.00 97.19 102 ASP A C 1
ATOM 768 O O . ASP A 1 102 ? -12.155 4.927 -6.239 1.00 97.19 102 ASP A O 1
ATOM 772 N N . LYS A 1 103 ? -12.511 2.712 -6.394 1.00 97.56 103 LYS A N 1
ATOM 773 C CA . LYS A 1 103 ? -11.667 2.347 -5.258 1.00 97.56 103 L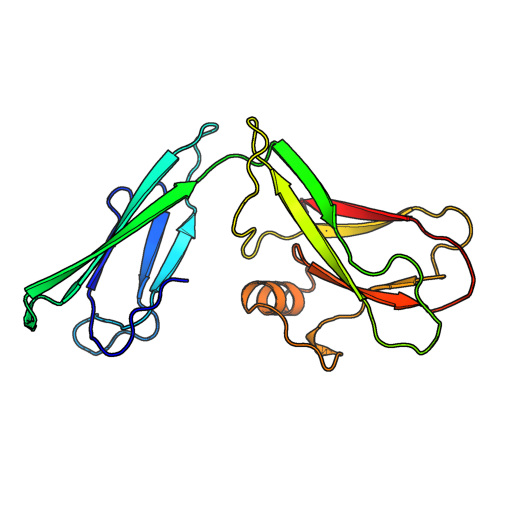YS A CA 1
ATOM 774 C C . LYS A 1 103 ? -10.197 2.297 -5.671 1.00 97.56 103 LYS A C 1
ATOM 776 O O . LYS A 1 103 ? -9.828 1.590 -6.607 1.00 97.56 103 LYS A O 1
ATOM 781 N N . PHE A 1 104 ? -9.338 2.936 -4.882 1.00 97.19 104 PHE A N 1
ATOM 782 C CA . PHE A 1 104 ? -7.890 2.817 -5.036 1.00 97.19 104 PHE A CA 1
ATOM 783 C C . PHE A 1 104 ? -7.423 1.384 -4.749 1.00 97.19 104 PHE A C 1
ATOM 785 O O . PHE A 1 104 ? -7.772 0.786 -3.728 1.00 97.19 104 PHE A O 1
ATOM 792 N N . SER A 1 105 ? -6.581 0.845 -5.630 1.00 94.81 105 SER A N 1
ATOM 793 C CA . SER A 1 105 ? -6.011 -0.501 -5.482 1.00 94.81 105 SER A CA 1
ATOM 794 C C . SER A 1 105 ? -4.964 -0.590 -4.367 1.00 94.81 105 SER A C 1
ATOM 796 O O . SER A 1 105 ? -4.746 -1.663 -3.807 1.00 94.81 105 SER A O 1
ATOM 798 N N . THR A 1 106 ? -4.316 0.526 -4.024 1.00 93.56 106 THR A N 1
ATOM 799 C CA . THR A 1 106 ? -3.359 0.618 -2.920 1.00 93.56 106 THR A CA 1
ATOM 800 C C . THR A 1 106 ? -3.284 2.037 -2.365 1.00 93.56 106 THR A C 1
ATOM 802 O O . THR A 1 106 ? -3.384 3.011 -3.106 1.00 93.56 106 THR A O 1
ATOM 805 N N . LEU A 1 107 ? -3.068 2.138 -1.053 1.00 95.19 107 LEU A N 1
ATOM 806 C CA . LEU A 1 107 ? -2.730 3.378 -0.345 1.00 95.19 107 LEU A CA 1
ATOM 807 C C . LEU A 1 107 ? -1.246 3.443 0.050 1.00 95.19 107 LEU A C 1
ATOM 809 O O . LEU A 1 107 ? -0.800 4.410 0.662 1.00 95.19 107 LEU A O 1
ATOM 813 N N . GLY A 1 108 ? -0.469 2.417 -0.315 1.00 92.31 108 GLY A N 1
ATOM 814 C CA . GLY A 1 108 ? 0.971 2.356 -0.090 1.00 92.31 108 GLY A CA 1
ATOM 815 C C . GLY A 1 108 ? 1.377 2.632 1.360 1.00 92.31 108 GLY A C 1
ATOM 816 O O . GLY A 1 108 ? 0.778 2.116 2.302 1.00 92.31 108 GLY A O 1
ATOM 817 N N . ALA A 1 109 ? 2.421 3.447 1.516 1.00 93.62 109 ALA A N 1
ATOM 818 C CA . ALA A 1 109 ? 2.974 3.866 2.803 1.00 93.62 109 ALA A CA 1
ATOM 819 C C . ALA A 1 109 ? 2.484 5.266 3.223 1.00 93.62 109 ALA A C 1
ATOM 821 O O . ALA A 1 109 ? 3.255 6.035 3.790 1.00 93.62 109 ALA A O 1
ATOM 822 N N . ILE A 1 110 ? 1.234 5.625 2.907 1.00 94.56 110 ILE A N 1
ATOM 823 C CA . ILE A 1 110 ? 0.640 6.881 3.381 1.00 94.56 110 ILE A CA 1
ATOM 824 C C . ILE A 1 110 ? 0.274 6.725 4.869 1.00 94.56 110 ILE A C 1
ATOM 826 O O . ILE A 1 110 ? -0.424 5.762 5.211 1.00 94.56 110 ILE A O 1
ATOM 830 N N . PRO A 1 111 ? 0.727 7.631 5.755 1.00 96.81 111 PRO A N 1
ATOM 831 C CA . PRO A 1 111 ? 0.391 7.579 7.170 1.00 96.81 111 PRO A CA 1
ATOM 832 C C . PRO A 1 111 ? -1.063 8.001 7.428 1.00 96.81 111 PRO A C 1
ATOM 834 O O . PRO A 1 111 ? -1.600 8.914 6.795 1.00 96.81 111 PRO A O 1
ATOM 837 N N . PHE A 1 112 ? -1.697 7.313 8.375 1.00 97.62 112 PHE A N 1
ATOM 838 C CA . PHE A 1 112 ? -3.044 7.593 8.856 1.00 97.62 112 PHE A CA 1
ATOM 839 C C . PHE A 1 112 ? -3.060 7.750 10.374 1.00 97.62 112 PHE A C 1
ATOM 841 O O . PHE A 1 112 ? -2.526 6.919 11.118 1.00 97.62 112 PHE A O 1
ATOM 848 N N . ASP A 1 113 ? -3.794 8.757 10.833 1.00 96.94 113 ASP A N 1
ATOM 849 C CA . ASP A 1 113 ? -4.131 8.923 12.235 1.00 96.94 113 ASP A CA 1
ATOM 850 C C . ASP A 1 113 ? -5.406 8.150 12.537 1.00 96.94 113 ASP A C 1
ATOM 852 O O . ASP A 1 113 ? -6.470 8.428 11.982 1.00 96.94 113 ASP A O 1
ATOM 856 N N . TRP A 1 114 ? -5.296 7.208 13.468 1.00 95.75 114 TRP A N 1
ATOM 857 C CA . TRP A 1 114 ? -6.424 6.460 14.005 1.00 95.75 114 TRP A CA 1
ATOM 858 C C . TRP A 1 114 ? -6.753 6.958 15.401 1.00 95.75 114 TRP A C 1
ATOM 860 O O . TRP A 1 114 ? -5.869 7.043 16.258 1.00 95.75 114 TRP A O 1
ATOM 870 N N . TYR A 1 115 ? -8.024 7.256 15.638 1.00 92.31 115 TYR A N 1
ATOM 871 C CA . TYR A 1 115 ? -8.484 7.812 16.900 1.00 92.31 115 TYR A CA 1
ATOM 872 C C . TYR A 1 115 ? -9.859 7.273 17.277 1.00 92.31 115 TYR A C 1
ATOM 874 O O . TYR A 1 115 ? -10.669 6.885 16.433 1.00 92.31 115 TYR A O 1
ATOM 882 N N . PHE A 1 116 ? -10.097 7.233 18.583 1.00 89.69 116 PHE A N 1
ATOM 883 C CA . PHE A 1 116 ? -11.347 6.774 19.163 1.00 89.69 116 PHE A CA 1
ATOM 884 C C . PHE A 1 116 ? -12.202 7.984 19.515 1.00 89.69 116 PHE A C 1
ATOM 886 O O . PHE A 1 116 ? -11.788 8.828 20.311 1.00 89.69 116 PHE A O 1
ATOM 893 N N . ASN A 1 117 ? -13.408 8.042 18.968 1.00 81.19 117 ASN A N 1
ATOM 894 C CA . ASN A 1 117 ? -14.444 8.937 19.449 1.00 81.19 117 ASN A CA 1
ATOM 895 C C . ASN A 1 117 ? -15.231 8.180 20.522 1.00 81.19 117 ASN A C 1
ATOM 897 O O . ASN A 1 117 ? -15.758 7.086 20.288 1.00 81.19 117 ASN A O 1
ATOM 901 N N . SER A 1 118 ? -15.253 8.725 21.737 1.00 66.19 118 SER A N 1
ATOM 902 C CA . SER A 1 118 ? -15.967 8.102 22.849 1.00 66.19 118 SER A CA 1
ATOM 903 C C . SER A 1 118 ? -17.470 8.226 22.633 1.00 66.19 118 SER A C 1
ATOM 905 O O . SER A 1 118 ? -17.989 9.338 22.609 1.00 66.19 118 SER A O 1
ATOM 907 N N . VAL A 1 119 ? -18.159 7.088 22.535 1.00 66.94 119 VAL A N 1
ATOM 908 C CA . VAL A 1 119 ? -19.618 7.034 22.701 1.00 66.94 119 VAL A CA 1
ATOM 909 C C . VAL A 1 119 ? -19.938 6.806 24.179 1.00 66.94 119 VAL A C 1
ATOM 911 O O . VAL A 1 119 ? -20.697 7.569 24.763 1.00 66.94 119 VAL A O 1
ATOM 914 N N . GLU A 1 120 ? -19.262 5.842 24.818 1.00 76.44 120 GLU A N 1
ATOM 915 C CA . GLU A 1 120 ? -19.411 5.557 26.256 1.00 76.44 120 GLU A CA 1
ATOM 916 C C . GLU A 1 120 ? -18.066 5.343 26.959 1.00 76.44 120 GLU A C 1
ATOM 918 O O . GLU A 1 120 ? -17.795 5.963 27.986 1.00 76.44 120 GLU A O 1
ATOM 923 N N . ASN A 1 121 ? -17.210 4.469 26.412 1.00 77.38 121 ASN A N 1
ATOM 924 C CA . ASN A 1 121 ? -15.916 4.139 27.005 1.00 77.38 121 ASN A CA 1
ATOM 925 C C . ASN A 1 121 ? -14.821 4.076 25.924 1.00 77.38 121 ASN A C 1
ATOM 927 O O . ASN A 1 121 ? -14.752 3.101 25.171 1.00 77.38 121 ASN A O 1
ATOM 931 N N . PRO A 1 122 ? -13.901 5.056 25.861 1.00 74.44 122 PRO A N 1
ATOM 932 C CA . PRO A 1 122 ? -12.850 5.080 24.846 1.00 74.44 122 PRO A CA 1
ATOM 933 C C . PRO A 1 122 ? -11.806 3.971 25.040 1.00 74.44 122 PRO A C 1
ATOM 935 O O . PRO A 1 122 ? -11.001 3.740 24.147 1.00 74.44 122 PRO A O 1
ATOM 938 N N . ARG A 1 123 ? -11.810 3.279 26.189 1.00 84.44 123 ARG A N 1
ATOM 939 C CA . ARG A 1 123 ? -10.916 2.152 26.498 1.00 84.44 123 ARG A CA 1
ATOM 940 C C . ARG A 1 123 ? -11.547 0.785 26.221 1.00 84.44 123 ARG A C 1
ATOM 942 O O . ARG A 1 123 ? -10.926 -0.224 26.533 1.00 84.44 123 ARG A O 1
ATOM 949 N N . ALA A 1 124 ? -12.765 0.736 25.671 1.00 88.62 124 ALA A N 1
ATOM 950 C CA . ALA A 1 124 ? -13.423 -0.523 25.312 1.00 88.62 124 ALA A CA 1
ATOM 951 C C . ALA A 1 124 ? -12.646 -1.301 24.239 1.00 88.62 124 ALA A C 1
ATOM 953 O O . ALA A 1 124 ? -12.652 -2.529 24.230 1.00 88.62 124 ALA A O 1
ATOM 954 N N . ILE A 1 125 ? -11.932 -0.588 23.366 1.00 92.00 125 ILE A N 1
ATOM 955 C CA . ILE A 1 125 ? -11.140 -1.162 22.279 1.00 92.00 125 ILE A CA 1
ATOM 956 C C . ILE A 1 125 ? -9.720 -0.599 22.279 1.00 92.00 125 ILE A C 1
ATOM 958 O O . ILE A 1 125 ? -9.477 0.510 22.759 1.00 92.00 125 ILE A O 1
ATOM 962 N N . ARG A 1 126 ? -8.775 -1.362 21.726 1.00 93.25 126 ARG A N 1
ATOM 963 C CA . ARG A 1 126 ? -7.366 -0.967 21.616 1.00 93.25 126 ARG A CA 1
ATOM 964 C C . ARG A 1 126 ? -6.805 -1.334 20.248 1.00 93.25 126 ARG A C 1
ATOM 966 O O . ARG A 1 126 ? -7.056 -2.427 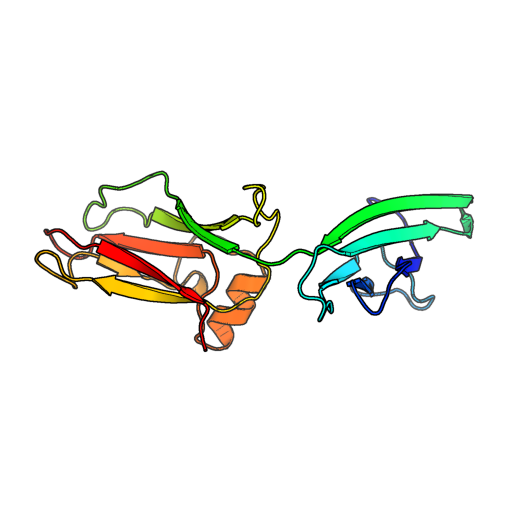19.754 1.00 93.25 126 ARG A O 1
ATOM 973 N N . ILE A 1 127 ? -6.020 -0.428 19.661 1.00 95.00 127 ILE A N 1
ATOM 974 C CA . ILE A 1 127 ? -5.207 -0.732 18.478 1.00 95.00 127 ILE A CA 1
ATOM 975 C C . ILE A 1 127 ? -3.921 -1.414 18.934 1.00 95.00 127 ILE A C 1
ATOM 977 O O . ILE A 1 127 ? -3.236 -0.892 19.818 1.00 95.00 127 ILE A O 1
ATOM 981 N N . ILE A 1 128 ? -3.575 -2.528 18.299 1.00 94.50 128 ILE A N 1
ATOM 982 C CA . ILE A 1 128 ? -2.323 -3.244 18.544 1.00 94.50 128 ILE A CA 1
ATOM 983 C C . ILE A 1 128 ? -1.406 -3.163 17.312 1.00 94.50 128 ILE A C 1
ATOM 985 O O . ILE A 1 128 ? -1.902 -3.224 16.184 1.00 94.50 128 ILE A O 1
ATOM 989 N N . PRO A 1 129 ? -0.080 -3.024 17.495 1.00 92.81 129 PRO A N 1
ATOM 990 C CA . PRO A 1 129 ? 0.864 -3.084 16.384 1.00 92.81 129 PRO A CA 1
ATOM 991 C C . PRO A 1 129 ? 0.918 -4.482 15.765 1.00 92.81 129 PRO A C 1
ATOM 993 O O . PRO A 1 129 ? 0.932 -5.484 16.487 1.00 92.81 129 PRO A O 1
ATOM 996 N N . PHE A 1 130 ? 1.052 -4.558 14.444 1.00 94.56 130 PHE A N 1
ATOM 997 C CA . PHE A 1 130 ? 1.284 -5.813 13.733 1.00 94.56 130 PHE A CA 1
ATOM 998 C C . PHE A 1 130 ? 2.551 -6.507 14.224 1.00 94.56 130 PHE A C 1
ATOM 1000 O O . PHE A 1 130 ? 2.519 -7.714 14.463 1.00 94.56 130 PHE A O 1
ATOM 1007 N N . ALA A 1 131 ? 3.621 -5.746 14.482 1.00 90.00 131 ALA A N 1
ATOM 1008 C CA . ALA A 1 131 ? 4.879 -6.267 15.021 1.00 90.00 131 ALA A CA 1
ATOM 1009 C C . ALA A 1 131 ? 4.750 -6.965 16.393 1.00 90.00 131 ALA A C 1
ATOM 1011 O O . ALA A 1 131 ? 5.644 -7.710 16.787 1.00 90.00 131 ALA A O 1
ATOM 1012 N N . GLN A 1 132 ? 3.663 -6.717 17.132 1.00 89.31 132 GLN A N 1
ATOM 1013 C CA . GLN A 1 132 ? 3.369 -7.350 18.426 1.00 89.31 132 GLN A CA 1
ATOM 1014 C C . GLN A 1 132 ? 2.295 -8.443 18.318 1.00 89.31 132 GLN A C 1
ATOM 1016 O O . GLN A 1 132 ? 1.856 -8.991 19.327 1.00 89.31 132 GLN A O 1
ATOM 1021 N N . SER A 1 133 ? 1.856 -8.755 17.101 1.00 91.12 133 SER A N 1
ATOM 1022 C CA . SER A 1 133 ? 0.790 -9.706 16.821 1.00 91.12 133 SER A CA 1
ATOM 1023 C C . SER A 1 133 ? 1.329 -10.949 16.106 1.00 91.12 133 SER A C 1
ATOM 1025 O O . SER A 1 133 ? 2.499 -11.026 15.739 1.00 91.12 133 SER A O 1
ATOM 1027 N N . LYS A 1 134 ? 0.456 -11.937 15.888 1.00 92.75 134 LYS A N 1
ATOM 1028 C CA . LYS A 1 134 ? 0.751 -13.115 15.054 1.00 92.75 134 LYS A CA 1
ATOM 1029 C C . LYS A 1 134 ? 0.337 -12.923 13.587 1.00 92.75 134 LYS A C 1
ATOM 1031 O O . LYS A 1 134 ? 0.377 -13.884 12.827 1.00 92.75 134 LYS A O 1
ATOM 1036 N N . TYR A 1 135 ? -0.132 -11.730 13.221 1.00 92.56 135 TYR A N 1
ATOM 1037 C CA . TYR A 1 135 ? -0.662 -11.426 11.897 1.00 92.56 135 TYR A CA 1
ATOM 1038 C C . TYR A 1 135 ? 0.397 -10.753 11.037 1.00 92.56 135 TYR A C 1
ATOM 1040 O O . TYR A 1 135 ? 1.103 -9.853 11.493 1.00 92.56 135 TYR A O 1
ATOM 1048 N N . ASP A 1 136 ? 0.440 -11.144 9.768 1.00 91.81 136 ASP A N 1
ATOM 1049 C CA . ASP A 1 136 ? 1.297 -10.500 8.786 1.00 91.81 136 ASP A CA 1
ATOM 1050 C C . ASP A 1 136 ? 0.723 -9.141 8.374 1.00 91.81 136 ASP A C 1
ATOM 1052 O O . ASP A 1 136 ? -0.478 -8.992 8.125 1.00 91.81 136 ASP A O 1
ATOM 1056 N N . ALA A 1 137 ? 1.605 -8.151 8.262 1.00 92.12 137 ALA A N 1
ATOM 1057 C CA . ALA A 1 137 ? 1.285 -6.848 7.697 1.00 92.12 137 ALA A CA 1
ATOM 1058 C C . ALA A 1 137 ? 1.933 -6.677 6.317 1.00 92.12 137 ALA A C 1
ATOM 1060 O O . ALA A 1 137 ? 3.039 -7.177 6.077 1.00 92.12 137 ALA A O 1
ATOM 1061 N N . PRO A 1 138 ? 1.304 -5.894 5.420 1.00 92.62 138 PRO A N 1
ATOM 1062 C CA . PRO A 1 138 ? 1.973 -5.402 4.224 1.00 92.62 138 PRO A CA 1
ATOM 1063 C C . PRO A 1 138 ? 3.294 -4.702 4.575 1.00 92.62 138 PRO A C 1
ATOM 1065 O O . PRO A 1 138 ? 3.418 -4.046 5.615 1.00 92.62 138 PRO A O 1
ATOM 1068 N N . LYS A 1 139 ? 4.294 -4.812 3.694 1.00 91.50 139 LYS A N 1
ATOM 1069 C CA . LYS A 1 139 ? 5.645 -4.271 3.934 1.00 91.50 139 LYS A CA 1
ATOM 1070 C C . LYS A 1 139 ? 5.625 -2.765 4.203 1.00 91.50 139 LYS A C 1
ATOM 1072 O O . LYS A 1 139 ? 6.402 -2.275 5.019 1.00 91.50 139 LYS A O 1
ATOM 1077 N N . GLU A 1 140 ? 4.728 -2.048 3.537 1.00 92.31 140 GLU A N 1
ATOM 1078 C CA . GLU A 1 140 ? 4.521 -0.610 3.682 1.00 92.31 140 GLU A CA 1
ATOM 1079 C C . GLU A 1 140 ? 4.018 -0.250 5.088 1.00 92.31 140 GLU A C 1
ATOM 1081 O O . GLU A 1 140 ? 4.487 0.718 5.680 1.00 92.31 140 GLU A O 1
ATOM 1086 N N . ILE A 1 141 ? 3.140 -1.077 5.662 1.00 95.75 141 ILE A N 1
ATOM 1087 C CA . ILE A 1 141 ? 2.618 -0.904 7.025 1.00 95.75 141 ILE A CA 1
ATOM 1088 C C . ILE A 1 141 ? 3.710 -1.179 8.056 1.00 95.75 141 ILE A C 1
ATOM 1090 O O . ILE A 1 141 ? 3.905 -0.385 8.971 1.00 95.75 141 ILE A O 1
ATOM 1094 N N . MET A 1 142 ? 4.494 -2.243 7.863 1.00 94.69 142 MET A N 1
ATOM 1095 C CA . MET A 1 142 ? 5.640 -2.536 8.731 1.00 94.69 142 MET A CA 1
ATOM 1096 C C . MET A 1 142 ? 6.684 -1.412 8.717 1.00 94.69 142 MET A C 1
ATOM 1098 O O . MET A 1 142 ? 7.357 -1.188 9.723 1.00 94.69 142 MET A O 1
ATOM 1102 N N . LYS A 1 143 ? 6.848 -0.709 7.588 1.00 93.75 143 LYS A N 1
ATOM 1103 C CA . LYS A 1 143 ? 7.719 0.471 7.507 1.00 93.75 143 LYS A CA 1
ATOM 1104 C C . LYS A 1 143 ? 7.176 1.610 8.377 1.00 93.75 143 LYS A C 1
ATOM 1106 O O . LYS A 1 143 ? 7.930 2.144 9.183 1.00 93.75 143 LYS A O 1
ATOM 1111 N N . LEU A 1 144 ? 5.883 1.917 8.265 1.00 96.00 144 LEU A N 1
ATOM 1112 C CA . LEU A 1 144 ? 5.229 2.948 9.076 1.00 96.00 144 LEU A CA 1
ATOM 1113 C C . LEU A 1 144 ? 5.310 2.635 10.578 1.00 96.00 144 LEU A C 1
ATOM 1115 O O . LEU A 1 144 ? 5.656 3.511 11.366 1.00 96.00 144 LEU A O 1
ATOM 1119 N N . GLU A 1 145 ? 5.094 1.381 10.988 1.00 94.88 145 GLU A N 1
ATOM 1120 C CA . GLU A 1 145 ? 5.180 1.004 12.408 1.00 94.88 145 GLU A CA 1
ATOM 1121 C C . GLU A 1 145 ? 6.583 1.198 12.997 1.00 94.88 145 GLU A C 1
ATOM 1123 O O . GLU A 1 145 ? 6.713 1.625 14.148 1.00 94.88 145 GLU A O 1
ATOM 1128 N N . LYS A 1 146 ? 7.646 0.944 12.218 1.00 94.88 146 LYS A N 1
ATOM 1129 C CA . LYS A 1 146 ? 9.033 1.220 12.645 1.00 94.88 146 LYS A CA 1
ATOM 1130 C C . LYS A 1 146 ? 9.264 2.705 12.923 1.00 94.88 146 LYS A C 1
ATOM 1132 O O . LYS A 1 146 ? 10.059 3.046 13.795 1.00 94.88 146 LYS A O 1
ATOM 1137 N N . GLU A 1 147 ? 8.544 3.568 12.218 1.00 95.56 147 GLU A N 1
ATOM 1138 C CA . GLU A 1 147 ? 8.557 5.023 12.380 1.00 95.56 147 GLU A CA 1
ATOM 1139 C C . GLU A 1 147 ? 7.504 5.502 13.406 1.00 95.56 147 GLU A C 1
ATOM 1141 O O . GLU A 1 147 ? 7.293 6.699 13.574 1.00 95.56 147 GLU A O 1
ATOM 1146 N N . LYS A 1 148 ? 6.871 4.574 14.148 1.00 94.19 148 LYS A N 1
ATOM 1147 C CA . LYS A 1 148 ? 5.778 4.818 15.114 1.00 94.19 148 LYS A CA 1
ATOM 1148 C C . LYS A 1 148 ? 4.519 5.443 14.497 1.00 94.19 148 LYS A C 1
ATOM 1150 O O . LYS A 1 148 ? 3.689 6.003 15.215 1.00 94.19 148 LYS A O 1
ATOM 1155 N N . GLN A 1 149 ? 4.353 5.306 13.189 1.00 96.06 149 GLN A N 1
ATOM 1156 C CA . GLN A 1 149 ? 3.171 5.715 12.441 1.00 96.06 149 GLN A CA 1
ATOM 1157 C C . GLN A 1 149 ? 2.253 4.514 12.181 1.00 96.06 149 GLN A C 1
ATOM 1159 O O . GLN A 1 149 ? 2.633 3.358 12.368 1.00 96.06 149 GLN A O 1
ATOM 1164 N N . LYS A 1 150 ? 1.016 4.786 11.763 1.00 96.44 150 LYS A N 1
ATOM 1165 C CA . LYS A 1 150 ? 0.048 3.767 11.333 1.00 96.44 150 LYS A CA 1
ATOM 1166 C C . LYS A 1 150 ? -0.293 4.012 9.872 1.00 96.44 150 LYS A C 1
ATOM 1168 O O . LYS A 1 150 ? -0.214 5.144 9.410 1.00 96.44 150 LYS A O 1
ATOM 1173 N N . GLY A 1 151 ? -0.661 2.962 9.150 1.00 97.06 151 GLY A N 1
ATOM 1174 C CA . GLY A 1 151 ? -1.118 3.087 7.768 1.00 97.06 151 GLY A CA 1
ATOM 1175 C C . GLY A 1 151 ? -2.617 2.874 7.632 1.00 97.06 151 GLY A C 1
ATOM 1176 O O . GLY A 1 151 ? -3.372 2.937 8.603 1.00 97.06 151 GLY A O 1
ATOM 1177 N N . TYR A 1 152 ? -3.037 2.566 6.410 1.00 97.19 152 TYR A N 1
ATOM 1178 C CA . TYR A 1 152 ? -4.439 2.341 6.066 1.00 97.19 152 TYR A CA 1
ATOM 1179 C C . TYR A 1 152 ? -5.054 1.098 6.726 1.00 97.19 152 TYR A C 1
ATOM 1181 O O . TYR A 1 152 ? -6.259 0.918 6.647 1.00 97.19 152 TYR A O 1
ATOM 1189 N N . VAL A 1 153 ? -4.278 0.224 7.367 1.00 97.06 153 VAL A N 1
ATOM 1190 C CA . VAL A 1 153 ? -4.803 -0.947 8.078 1.00 97.06 153 VAL A CA 1
ATOM 1191 C C . VAL A 1 153 ? -4.226 -1.024 9.483 1.00 97.06 153 VAL A C 1
ATOM 1193 O O . VAL A 1 153 ? -3.035 -0.787 9.688 1.00 97.06 153 VAL A O 1
ATOM 1196 N N . VAL A 1 154 ? -5.081 -1.368 10.444 1.00 97.06 154 VAL A N 1
ATOM 1197 C CA . VAL A 1 154 ? -4.720 -1.604 11.847 1.00 97.06 154 VAL A CA 1
ATOM 1198 C C . VAL A 1 154 ? -5.431 -2.839 12.389 1.00 97.06 154 VAL A C 1
ATOM 1200 O O . VAL A 1 154 ? -6.477 -3.250 11.881 1.00 97.06 154 VAL A O 1
ATOM 1203 N N . LEU A 1 155 ? -4.870 -3.412 13.451 1.00 96.81 155 LEU A N 1
ATOM 1204 C CA . LEU A 1 155 ? -5.502 -4.458 14.247 1.00 96.81 155 LEU A CA 1
ATOM 1205 C C . LEU A 1 155 ? -6.159 -3.841 15.478 1.00 96.81 155 LEU A C 1
ATOM 1207 O O . LEU A 1 155 ? -5.542 -3.025 16.162 1.00 96.81 155 LEU A O 1
ATOM 1211 N N . VAL A 1 156 ? -7.395 -4.242 15.767 1.00 95.75 156 VAL A N 1
ATOM 1212 C CA . VAL A 1 156 ? -8.174 -3.749 16.907 1.00 95.75 156 VAL A CA 1
ATOM 1213 C C . VAL A 1 156 ? -8.735 -4.915 17.704 1.00 95.75 156 VAL A C 1
ATOM 1215 O O . VAL A 1 156 ? -9.356 -5.813 17.144 1.00 95.75 156 VAL A O 1
ATOM 1218 N N . GLU A 1 157 ? -8.546 -4.884 19.017 1.00 94.44 157 GLU A N 1
ATOM 1219 C CA . GLU A 1 157 ? -9.062 -5.887 19.952 1.00 94.44 157 GLU A CA 1
ATOM 1220 C C . GLU A 1 157 ? -10.043 -5.271 20.957 1.00 94.44 157 GLU A C 1
ATOM 1222 O O . GLU A 1 157 ? -10.029 -4.058 21.203 1.00 94.44 157 GLU A O 1
ATOM 1227 N N . GLY A 1 158 ? -10.888 -6.119 21.548 1.00 94.06 158 GLY A N 1
ATOM 1228 C CA . GLY A 1 158 ? -11.724 -5.751 22.686 1.00 94.06 158 GLY A CA 1
ATOM 1229 C C . GLY A 1 158 ? -10.903 -5.783 23.972 1.00 94.06 158 GLY A C 1
ATOM 1230 O O . GLY A 1 158 ? -10.330 -6.813 24.311 1.00 94.06 158 GLY A O 1
ATOM 1231 N N . ALA A 1 159 ? -10.851 -4.663 24.689 1.00 92.19 159 ALA A N 1
ATOM 1232 C CA . ALA A 1 159 ? -10.129 -4.543 25.955 1.00 92.19 159 ALA A CA 1
ATOM 1233 C C . ALA A 1 159 ? -11.076 -4.524 27.165 1.00 92.19 159 ALA A C 1
ATOM 1235 O O . ALA A 1 159 ? -10.765 -5.101 28.202 1.00 92.19 159 ALA A O 1
ATOM 1236 N N . LEU A 1 160 ? -12.233 -3.867 27.042 1.00 91.00 160 LEU A N 1
ATOM 1237 C CA . LEU A 1 160 ? -13.257 -3.777 28.085 1.00 91.00 160 LEU A CA 1
ATOM 1238 C C . LEU A 1 160 ? -14.648 -3.780 27.449 1.00 91.00 160 LEU A C 1
ATOM 1240 O O . LEU A 1 160 ? -14.816 -3.399 26.292 1.00 91.00 160 LEU A O 1
ATOM 1244 N N . THR A 1 161 ? -15.667 -4.131 28.229 1.00 88.56 161 THR A N 1
ATOM 1245 C CA . THR A 1 161 ? -17.061 -3.974 27.803 1.00 88.56 161 THR A CA 1
ATOM 1246 C C . THR A 1 161 ? -17.404 -2.495 27.600 1.00 88.56 161 THR A C 1
ATOM 1248 O O . THR A 1 161 ? -17.085 -1.647 28.438 1.00 88.56 161 THR A O 1
ATOM 1251 N N . GLY A 1 162 ? -18.080 -2.188 26.493 1.00 88.94 162 GLY A N 1
ATOM 1252 C CA . GLY A 1 162 ? -18.587 -0.856 26.175 1.00 88.94 162 GLY A CA 1
ATOM 1253 C C . GLY A 1 162 ? -18.701 -0.627 24.672 1.00 88.94 162 GLY A C 1
ATOM 1254 O O . GLY A 1 162 ? -18.453 -1.530 23.872 1.00 88.94 162 GLY A O 1
ATOM 1255 N N . SER A 1 163 ? -19.054 0.600 24.296 1.00 87.12 163 SER A N 1
ATOM 1256 C CA . SER A 1 163 ? -19.101 1.047 22.906 1.00 87.12 163 SER A CA 1
ATOM 1257 C C . SER A 1 163 ? -18.090 2.167 22.632 1.00 87.12 163 SER A C 1
ATOM 1259 O O . SER A 1 163 ? -17.853 3.065 23.450 1.00 87.12 163 SER A O 1
ATOM 1261 N N . SER A 1 164 ? -17.469 2.106 21.455 1.00 88.69 164 SER A N 1
ATOM 1262 C CA . SER A 1 164 ? -16.516 3.102 20.970 1.00 88.69 164 SER A CA 1
ATOM 1263 C C . SER A 1 164 ? -16.633 3.230 19.456 1.00 88.69 164 SER A C 1
ATOM 1265 O O . SER A 1 164 ? -16.911 2.249 18.764 1.00 88.69 164 SER A O 1
ATOM 1267 N N . GLN A 1 165 ? -16.422 4.437 18.939 1.00 90.56 165 GLN A N 1
ATOM 1268 C CA . GLN A 1 165 ? -16.375 4.687 17.509 1.00 90.56 165 GLN A CA 1
ATOM 1269 C C . GLN A 1 165 ? -14.921 4.877 17.086 1.00 90.56 165 GLN A C 1
ATOM 1271 O O . GLN A 1 165 ? -14.235 5.779 17.558 1.00 90.56 165 GLN A O 1
ATOM 1276 N N . LEU A 1 166 ? -14.457 4.044 16.160 1.00 92.75 166 LEU A N 1
ATOM 1277 C CA . LEU A 1 166 ? -13.144 4.196 15.548 1.00 92.75 166 LEU A CA 1
ATOM 1278 C C . LEU A 1 166 ? -13.235 5.120 14.332 1.00 92.75 166 LEU A C 1
ATOM 1280 O O . LEU A 1 166 ? -14.171 5.028 13.537 1.00 92.75 166 LEU A O 1
ATOM 1284 N N . SER A 1 167 ? -12.270 6.018 14.183 1.00 94.94 167 SER A N 1
ATOM 1285 C CA . SER A 1 167 ? -12.163 6.940 13.053 1.00 94.94 167 SER A CA 1
ATOM 1286 C C . SER A 1 167 ? -10.723 7.021 12.559 1.00 94.94 167 SER A C 1
ATOM 1288 O O . SER A 1 167 ? -9.783 6.759 13.312 1.00 94.94 167 SER A O 1
ATOM 1290 N N . ALA A 1 168 ? -10.569 7.359 11.280 1.00 96.88 168 ALA A N 1
ATOM 1291 C CA . ALA A 1 168 ? -9.281 7.481 10.617 1.00 96.88 168 ALA A CA 1
ATOM 1292 C C . ALA A 1 168 ? -9.263 8.717 9.717 1.00 96.88 168 ALA A C 1
ATOM 1294 O O . ALA A 1 168 ? -10.270 9.044 9.084 1.00 96.88 168 ALA A O 1
ATOM 1295 N N . LYS A 1 169 ? -8.109 9.374 9.644 1.00 96.88 169 LYS A N 1
ATOM 1296 C CA . LYS A 1 169 ? -7.820 10.475 8.718 1.00 96.88 169 LYS A CA 1
ATOM 1297 C C . LYS A 1 169 ? -6.381 10.359 8.217 1.00 96.88 169 LYS A C 1
ATOM 1299 O O . LYS A 1 169 ? -5.580 9.665 8.837 1.00 96.88 169 LYS A O 1
ATOM 1304 N N . PHE A 1 170 ? -6.051 11.032 7.120 1.00 95.62 170 PHE A N 1
ATOM 1305 C CA . PHE A 1 170 ? -4.650 11.201 6.727 1.00 95.62 170 PHE A CA 1
ATOM 1306 C C . PHE A 1 170 ? -3.883 11.919 7.845 1.00 95.62 170 PHE A C 1
ATOM 1308 O O . PHE A 1 170 ? -4.421 12.858 8.436 1.00 95.62 170 PHE A O 1
ATOM 1315 N N . SER A 1 171 ? -2.670 11.456 8.149 1.00 92.88 171 SER A N 1
ATOM 1316 C CA . SER A 1 171 ? -1.778 12.173 9.067 1.00 92.88 171 SER A CA 1
ATOM 1317 C C . SER A 1 171 ? -1.254 13.451 8.402 1.00 92.88 171 SER A C 1
ATOM 1319 O O . SER A 1 171 ? -1.062 13.472 7.184 1.00 92.88 171 SER A O 1
ATOM 1321 N N . GLU A 1 172 ? -1.045 14.498 9.203 1.00 74.06 172 GLU A N 1
ATOM 1322 C CA . GLU A 1 172 ? -0.402 15.758 8.781 1.00 74.06 172 GLU A CA 1
ATOM 1323 C C . GLU A 1 172 ? 1.121 15.630 8.643 1.00 74.06 172 GLU A C 1
ATOM 1325 O O . GLU A 1 172 ? 1.734 14.858 9.420 1.00 74.06 172 GLU A O 1
#

pLDDT: mean 93.19, std 5.36, range [66.19, 98.25]

Foldseek 3Di:
DDFAPDDWWDKDKPCCQQKNKAADPHDPVRTHRDIDIDGNDPDQAKDKMKMWTDDVVVRDIDIDIDIDHDFPDKDWDWPDPDFDAPDFWTKIFIWTAHPVGDTDPDPALFFKDKAKDDPPDRLQKDWDQPVVDPDDDDPSQVVQVVVVTGDRMITMHGHHDDDIDMDMDGDD

Sequence (172 aa):
MLEVKGGCFTWRSTRPDVVSVEPIQPDPTGCSDRAIITSKSKYEEEQNAVIFAENFAAGVSLSCGVTVDVVKRIAITTTTKILFVDAAPAQMIVEAYNKEGDKFSTLGAIPFDWYFNSVENPRAIRIIPFAQSKYDAPKEIMKLEKEKQKGYVVLVEGALTGSSQLSAKFSE